Protein AF-A0A1H9FDP8-F1 (afdb_monomer)

pLDDT: mean 85.79, std 14.35, range [41.84, 96.94]

Nearest PDB structures (foldseek):
  8btr-assembly1_Li  TM=6.951E-01  e=1.211E+00  Giardia lamblia ATCC 50803

Radius of gyration: 16.98 Å; Cα contacts (8 Å, |Δi|>4): 50; chains: 1; bounding box: 43×20×54 Å

Solvent-accessible surface area (backbone atoms only — not comparable to full-atom values): 5314 Å² total; per-residue (Å²): 132,86,76,54,64,77,55,52,52,72,75,52,67,86,51,52,73,68,52,50,54,49,51,50,53,53,50,54,50,51,47,52,59,30,48,70,54,43,68,40,89,79,59,77,55,72,58,63,79,40,87,75,30,43,57,59,49,42,55,52,52,51,49,40,51,53,52,46,54,50,50,51,51,53,49,45,40,52,64,70,68,52,52,73,78,82,70,90,134

Foldseek 3Di:
DDDALVVLCVVCVPPDLVVLVVVLVVLVVVLVVLCVQVVPPVNPDPQCVDPPRSVVVNVRSVSNNVVSVVSSVVVCCDCPVVNPPPPDD

Secondary structure (DSSP, 8-state):
-PPPHHHHHHHHTT--HHHHHHHHHHHHHHHHHHHHHHT-TT--SGGGGSSS-HHHHHHHHHHHHHHHHHHHHHHHIIIIISTT-----

Sequence (89 aa):
MMLGPVNYIDEIKDYSFEELIKEREELEGYLKELEEVAFDKDKKDPSWKICPQPDVQYQMNLEYLAELCRFIKEKYSKEFVWGEEDEEE

Structure (mmCIF, N/CA/C/O backbone):
data_AF-A0A1H9FDP8-F1
#
_entry.id   AF-A0A1H9FDP8-F1
#
loop_
_atom_site.group_PDB
_atom_site.id
_atom_site.type_symbol
_atom_site.label_atom_id
_atom_site.label_alt_id
_atom_site.label_comp_id
_atom_site.label_asym_id
_atom_site.label_entity_id
_atom_site.label_seq_id
_atom_site.pdbx_PDB_ins_code
_atom_site.Cartn_x
_atom_site.Cartn_y
_atom_site.Cartn_z
_atom_site.occupancy
_atom_site.B_iso_or_equiv
_atom_site.auth_seq_id
_atom_site.auth_comp_id
_atom_site.auth_asym_id
_atom_site.auth_atom_id
_atom_site.pdbx_PDB_model_num
ATOM 1 N N . MET A 1 1 ? 13.610 -8.723 2.061 1.00 41.84 1 MET A N 1
ATOM 2 C CA . MET A 1 1 ? 12.608 -9.782 1.830 1.00 41.84 1 MET A CA 1
ATOM 3 C C . MET A 1 1 ? 11.282 -9.048 1.822 1.00 41.84 1 MET A C 1
ATOM 5 O O . MET A 1 1 ? 10.975 -8.453 2.842 1.00 41.84 1 MET A O 1
ATOM 9 N N . MET A 1 2 ? 10.615 -8.927 0.670 1.00 54.09 2 MET A N 1
ATOM 10 C CA . MET A 1 2 ? 9.274 -8.328 0.648 1.00 54.09 2 MET A CA 1
ATOM 11 C C . MET A 1 2 ? 8.320 -9.291 1.357 1.00 54.09 2 MET A C 1
ATOM 13 O O . MET A 1 2 ? 8.414 -10.501 1.138 1.00 54.09 2 MET A O 1
ATOM 17 N N . LEU A 1 3 ? 7.492 -8.767 2.257 1.00 61.94 3 LEU A N 1
ATOM 18 C CA . LEU A 1 3 ? 6.496 -9.542 2.995 1.00 61.94 3 LEU A CA 1
ATOM 19 C C . LEU A 1 3 ? 5.398 -10.039 2.042 1.00 61.94 3 LEU A C 1
ATOM 21 O O . LEU A 1 3 ? 5.304 -9.592 0.906 1.00 61.94 3 LEU A O 1
ATOM 25 N N . GLY A 1 4 ? 4.598 -11.016 2.463 1.00 65.94 4 GLY A N 1
ATOM 26 C CA . GLY A 1 4 ? 3.342 -11.313 1.769 1.00 65.94 4 GLY A CA 1
ATOM 27 C C . GLY A 1 4 ? 2.248 -10.331 2.212 1.00 65.94 4 GLY A C 1
ATOM 28 O O . GLY A 1 4 ? 2.325 -9.843 3.339 1.00 65.94 4 GLY A O 1
ATOM 29 N N . PRO A 1 5 ? 1.200 -10.089 1.402 1.00 61.62 5 PRO A N 1
ATOM 30 C CA . PRO A 1 5 ? 0.116 -9.150 1.733 1.00 61.62 5 PRO A CA 1
ATOM 31 C C . PRO A 1 5 ? -0.613 -9.485 3.036 1.00 61.62 5 PRO A C 1
ATOM 33 O O . PRO A 1 5 ? -1.018 -8.591 3.767 1.00 61.62 5 PRO A O 1
ATOM 36 N N . VAL A 1 6 ? -0.699 -10.769 3.391 1.00 60.38 6 VAL A N 1
ATOM 37 C CA . VAL A 1 6 ? -1.279 -11.208 4.670 1.00 60.38 6 VAL A CA 1
ATOM 38 C C . VAL A 1 6 ? -0.406 -10.800 5.861 1.00 60.38 6 VAL A C 1
ATOM 40 O O . VAL A 1 6 ? -0.926 -10.414 6.901 1.00 60.38 6 VAL A O 1
ATOM 43 N N . ASN A 1 7 ? 0.918 -10.819 5.700 1.00 77.75 7 ASN A N 1
ATOM 44 C CA . ASN A 1 7 ? 1.838 -10.433 6.768 1.00 77.75 7 ASN A CA 1
ATOM 45 C C . ASN A 1 7 ? 1.924 -8.910 6.931 1.00 77.75 7 ASN A C 1
ATOM 47 O O . ASN A 1 7 ? 2.361 -8.449 7.976 1.00 77.75 7 ASN A O 1
ATOM 51 N N . TYR A 1 8 ? 1.527 -8.139 5.916 1.00 83.81 8 TYR A N 1
ATOM 52 C CA . TYR A 1 8 ? 1.579 -6.681 5.962 1.00 83.81 8 TYR A CA 1
ATOM 53 C C . TYR A 1 8 ? 0.649 -6.112 7.042 1.00 83.81 8 TYR A C 1
ATOM 55 O O . TYR A 1 8 ? 1.085 -5.314 7.866 1.00 83.81 8 TYR A O 1
ATOM 63 N N . ILE A 1 9 ? -0.601 -6.590 7.121 1.00 89.38 9 ILE A N 1
ATOM 64 C CA . ILE A 1 9 ? -1.542 -6.145 8.164 1.00 89.38 9 ILE A CA 1
ATOM 65 C C . ILE A 1 9 ? -1.067 -6.545 9.563 1.00 89.38 9 ILE A C 1
ATOM 67 O O . ILE A 1 9 ? -1.209 -5.765 10.502 1.00 89.38 9 ILE A O 1
ATOM 71 N N . ASP A 1 10 ? -0.460 -7.724 9.710 1.00 87.94 10 ASP A N 1
ATOM 72 C CA . ASP A 1 10 ? 0.065 -8.182 10.999 1.00 87.94 10 ASP A CA 1
ATOM 73 C C . ASP A 1 10 ? 1.151 -7.257 11.573 1.00 87.94 10 ASP A C 1
ATOM 75 O O . ASP A 1 10 ? 1.269 -7.162 12.798 1.00 87.94 10 ASP A O 1
ATOM 79 N N . GLU A 1 11 ? 1.916 -6.564 10.723 1.00 87.69 11 GLU A N 1
ATOM 80 C CA . GLU A 1 11 ? 2.942 -5.604 11.152 1.00 87.69 11 GLU A CA 1
ATOM 81 C C . GLU A 1 11 ? 2.363 -4.268 11.631 1.00 87.69 11 GLU A C 1
ATOM 83 O O . GLU A 1 11 ? 2.972 -3.605 12.471 1.00 87.69 11 GLU A O 1
ATOM 88 N N . ILE A 1 12 ? 1.181 -3.892 11.137 1.00 88.56 12 ILE A N 1
ATOM 89 C CA . ILE A 1 12 ? 0.564 -2.580 11.391 1.00 88.56 12 ILE A CA 1
ATOM 90 C C . ILE A 1 12 ? -0.725 -2.658 12.218 1.00 88.56 12 ILE A C 1
ATOM 92 O O . ILE A 1 12 ? -1.356 -1.641 12.491 1.00 88.56 12 ILE A O 1
ATOM 96 N N . LYS A 1 13 ? -1.147 -3.852 12.647 1.00 90.12 13 LYS A N 1
ATOM 97 C CA . LYS A 1 13 ? -2.408 -4.061 13.385 1.00 90.12 13 LYS A CA 1
ATOM 98 C C . LYS A 1 13 ? -2.532 -3.212 14.658 1.00 90.12 13 LYS A C 1
ATOM 100 O O . LYS A 1 13 ? -3.635 -2.801 15.023 1.00 90.12 13 LYS A O 1
ATOM 105 N N . ASP A 1 14 ? -1.399 -2.948 15.308 1.00 92.25 14 ASP A N 1
ATOM 106 C CA . ASP A 1 14 ? -1.313 -2.216 16.573 1.00 92.25 14 ASP A CA 1
ATOM 107 C C . ASP A 1 14 ? -1.187 -0.693 16.365 1.00 92.25 14 ASP A C 1
ATOM 109 O O . ASP A 1 14 ? -1.183 0.057 17.338 1.00 92.25 14 ASP A O 1
ATOM 113 N N . TYR A 1 15 ? -1.118 -0.218 15.113 1.00 93.69 15 TYR A N 1
ATOM 114 C CA . TYR A 1 15 ? -1.027 1.210 14.790 1.00 93.69 15 TYR A CA 1
ATOM 115 C C . TYR A 1 15 ? -2.302 1.933 15.209 1.00 93.69 15 TYR A C 1
ATOM 117 O O . TYR A 1 15 ? -3.408 1.434 15.002 1.00 93.69 15 TYR A O 1
ATOM 125 N N . SER A 1 16 ? -2.177 3.138 15.748 1.00 92.62 16 SER A N 1
ATOM 126 C CA . SER A 1 16 ? -3.305 4.049 15.944 1.00 92.62 16 SER A CA 1
ATOM 127 C C . SER A 1 16 ? -3.989 4.390 14.617 1.00 92.62 16 SER A C 1
ATOM 129 O O . SER A 1 16 ? -3.433 4.208 13.533 1.00 92.62 16 SER A O 1
ATOM 131 N N . PHE A 1 17 ? -5.216 4.912 14.681 1.00 91.50 17 PHE A N 1
ATOM 132 C CA . PHE A 1 17 ? -5.930 5.300 13.466 1.00 91.50 17 PHE A CA 1
ATOM 133 C C . PHE A 1 17 ? -5.160 6.355 12.650 1.00 91.50 17 PHE A C 1
ATOM 135 O O . PHE A 1 17 ? -5.084 6.241 11.431 1.00 91.50 17 PHE A O 1
ATOM 142 N N . GLU A 1 18 ? -4.531 7.338 13.307 1.00 93.56 18 GLU A N 1
ATOM 143 C CA . GLU A 1 18 ? -3.690 8.352 12.648 1.00 93.56 18 GLU A CA 1
ATOM 144 C C . GLU A 1 18 ? -2.476 7.731 11.942 1.00 93.56 18 GLU A C 1
ATOM 146 O O . GLU A 1 18 ? -2.175 8.090 10.803 1.00 93.56 18 GLU A O 1
ATOM 151 N N . GLU A 1 19 ? -1.815 6.761 12.578 1.00 95.62 19 GLU A N 1
ATOM 152 C CA . GLU A 1 19 ? -0.696 6.026 11.978 1.00 95.62 19 GLU A CA 1
ATOM 153 C C . GLU A 1 19 ? -1.138 5.212 10.758 1.00 95.62 19 GLU A C 1
ATOM 155 O O . GLU A 1 19 ? -0.429 5.198 9.758 1.00 95.62 19 GLU A O 1
ATOM 160 N N . LEU A 1 20 ? -2.331 4.609 10.778 1.00 95.38 20 LEU A N 1
ATOM 161 C CA . LEU A 1 20 ? -2.872 3.904 9.610 1.00 95.38 20 LEU A CA 1
ATOM 162 C C . LEU A 1 20 ? -3.192 4.847 8.442 1.00 95.38 20 LEU A C 1
ATOM 164 O O . LEU A 1 20 ? -2.997 4.483 7.283 1.00 95.38 20 LEU A O 1
ATOM 168 N N . ILE A 1 21 ? -3.687 6.058 8.721 1.00 95.31 21 ILE A N 1
ATOM 169 C CA . ILE A 1 21 ? -3.897 7.069 7.674 1.00 95.31 21 ILE A CA 1
ATOM 170 C C . ILE A 1 21 ? -2.562 7.487 7.064 1.00 95.31 21 ILE A C 1
ATOM 172 O O . ILE A 1 21 ? -2.461 7.581 5.842 1.00 95.31 21 ILE A O 1
ATOM 176 N N . LYS A 1 22 ? -1.542 7.691 7.899 1.00 96.25 22 LYS A N 1
ATOM 177 C CA . LYS A 1 22 ? -0.201 8.038 7.435 1.00 96.25 22 LYS A CA 1
ATOM 178 C C . LYS A 1 22 ? 0.417 6.918 6.594 1.00 96.25 22 LYS A C 1
ATOM 180 O O . LYS A 1 22 ? 0.914 7.194 5.509 1.00 96.25 22 LYS A O 1
ATOM 185 N N . GLU A 1 23 ? 0.318 5.671 7.046 1.00 95.12 23 GLU A N 1
ATOM 186 C CA . GLU A 1 23 ? 0.764 4.489 6.298 1.00 95.12 23 GLU A CA 1
ATOM 187 C C . GLU A 1 23 ? 0.100 4.429 4.911 1.00 95.12 23 GLU A C 1
ATOM 189 O O . GLU A 1 23 ? 0.762 4.200 3.901 1.00 95.12 23 GLU A O 1
ATOM 194 N N . ARG A 1 24 ? -1.206 4.727 4.832 1.00 96.12 24 ARG A N 1
ATOM 195 C CA . ARG A 1 24 ? -1.930 4.792 3.554 1.00 96.12 24 ARG A CA 1
ATOM 196 C C . ARG A 1 24 ? -1.359 5.866 2.633 1.00 96.12 24 ARG A C 1
ATOM 198 O O . ARG A 1 24 ? -1.181 5.607 1.447 1.00 96.12 24 ARG A O 1
ATOM 205 N N . GLU A 1 25 ? -1.095 7.060 3.154 1.00 96.94 25 GLU A N 1
ATOM 206 C CA . GLU A 1 25 ? -0.524 8.163 2.371 1.00 96.94 25 GLU A CA 1
ATOM 207 C C . GLU A 1 25 ? 0.894 7.848 1.876 1.00 96.94 25 GLU A C 1
ATOM 209 O O . GLU A 1 25 ? 1.221 8.146 0.724 1.00 96.94 25 GLU A O 1
ATOM 214 N N . GLU A 1 26 ? 1.723 7.214 2.709 1.00 94.94 26 GLU A N 1
ATOM 215 C CA . GLU A 1 26 ? 3.068 6.767 2.328 1.00 94.94 26 GLU A CA 1
ATOM 216 C C . GLU A 1 26 ? 3.005 5.709 1.219 1.00 94.94 26 GLU A C 1
ATOM 218 O O . GLU A 1 26 ? 3.705 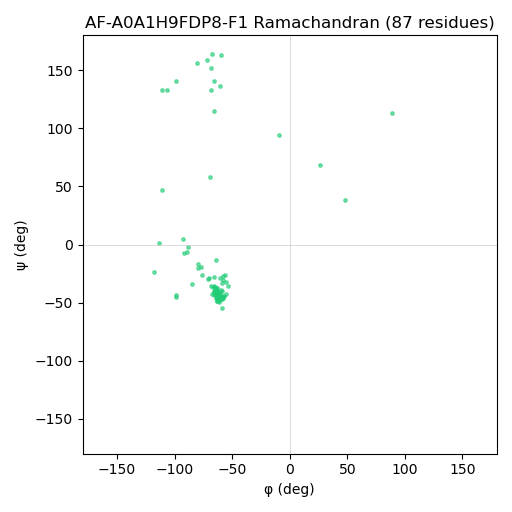5.825 0.209 1.00 94.94 26 GLU A O 1
ATOM 223 N N . LEU A 1 27 ? 2.104 4.734 1.348 1.00 94.88 27 LEU A N 1
ATOM 224 C CA . LEU A 1 27 ? 1.912 3.680 0.356 1.00 94.88 27 LEU A CA 1
ATOM 225 C C . LEU A 1 27 ? 1.380 4.223 -0.981 1.00 94.88 27 LEU A C 1
ATOM 227 O O . L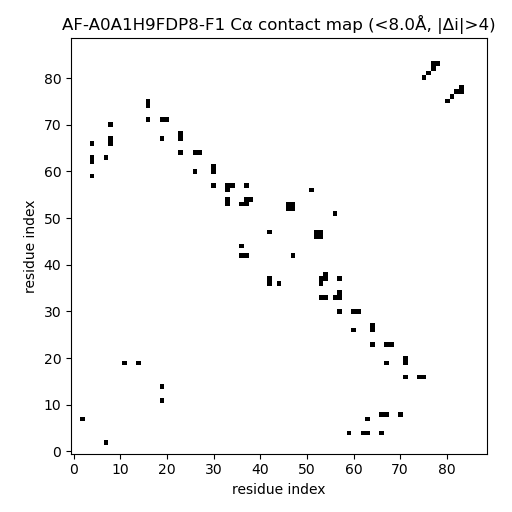EU A 1 27 ? 1.857 3.831 -2.046 1.00 94.88 27 LEU A O 1
ATOM 231 N N . GLU A 1 28 ? 0.435 5.166 -0.951 1.00 96.25 28 GLU A N 1
ATOM 232 C CA . GLU A 1 28 ? -0.033 5.880 -2.147 1.00 96.25 28 GLU A CA 1
ATOM 233 C C . GLU A 1 28 ? 1.081 6.707 -2.804 1.00 96.25 28 GLU A C 1
ATOM 235 O O . GLU A 1 28 ? 1.146 6.797 -4.033 1.00 96.25 28 GLU A O 1
ATOM 240 N N . GLY A 1 29 ? 1.960 7.318 -2.006 1.00 96.62 29 GLY A N 1
ATOM 241 C CA . GLY A 1 29 ? 3.147 8.018 -2.496 1.00 96.62 29 GLY A CA 1
ATOM 242 C C . GLY A 1 29 ? 4.089 7.073 -3.236 1.00 96.62 29 GLY A C 1
ATOM 243 O O . GLY A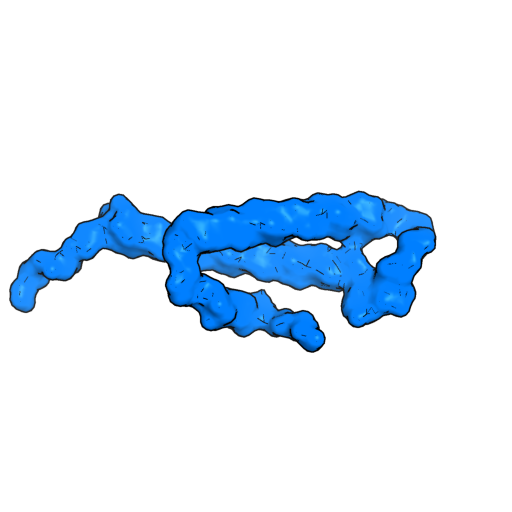 1 29 ? 4.460 7.338 -4.378 1.00 96.62 29 GLY A O 1
ATOM 244 N N . TYR A 1 30 ? 4.394 5.930 -2.626 1.00 93.38 30 TYR A N 1
ATOM 245 C CA . TYR A 1 30 ? 5.259 4.920 -3.224 1.00 93.38 30 TYR A CA 1
ATOM 246 C C . TYR A 1 30 ? 4.674 4.322 -4.510 1.00 93.38 30 TYR A C 1
ATOM 248 O O . TYR A 1 30 ? 5.387 4.121 -5.493 1.00 93.38 30 TYR A O 1
ATOM 256 N N . LEU A 1 31 ? 3.358 4.098 -4.549 1.00 96.06 31 LEU A N 1
ATOM 257 C CA . LEU A 1 31 ? 2.671 3.668 -5.766 1.00 96.06 31 LEU A CA 1
ATOM 258 C C . LEU A 1 31 ? 2.839 4.680 -6.901 1.00 96.06 31 LEU A C 1
ATOM 260 O O . LEU A 1 31 ? 3.147 4.263 -8.011 1.00 96.06 31 LEU A O 1
ATOM 264 N N . LYS A 1 32 ? 2.720 5.987 -6.639 1.00 96.19 32 LYS A N 1
ATOM 265 C CA . LYS A 1 32 ? 2.937 7.022 -7.668 1.00 96.19 32 LYS A CA 1
ATOM 266 C C . LYS A 1 32 ? 4.361 7.005 -8.216 1.00 96.19 32 LYS A C 1
ATOM 268 O O . LYS A 1 32 ? 4.543 7.093 -9.425 1.00 96.19 32 LYS A O 1
ATOM 273 N N . GLU A 1 33 ? 5.363 6.851 -7.353 1.00 93.38 33 GLU A N 1
ATOM 274 C CA . GLU A 1 33 ? 6.761 6.714 -7.790 1.00 93.38 33 GLU A CA 1
ATOM 275 C C . GLU A 1 33 ? 6.948 5.474 -8.673 1.00 93.38 33 GLU A C 1
ATOM 277 O O . GLU A 1 33 ? 7.606 5.522 -9.715 1.00 93.38 33 GLU A O 1
ATOM 282 N N . LEU A 1 34 ? 6.321 4.360 -8.290 1.00 93.69 34 LEU A N 1
ATOM 283 C CA . LEU A 1 34 ? 6.329 3.148 -9.095 1.00 93.69 34 LEU A CA 1
ATOM 284 C C . LEU A 1 34 ? 5.586 3.330 -10.418 1.00 93.69 34 LEU A C 1
ATOM 286 O O . LEU A 1 34 ? 6.045 2.782 -11.409 1.00 93.69 34 LEU A O 1
ATOM 290 N N . GLU A 1 35 ? 4.495 4.091 -10.490 1.00 94.31 35 GLU A N 1
ATOM 291 C CA . GLU A 1 35 ? 3.758 4.347 -11.739 1.00 94.31 35 GLU A CA 1
ATOM 292 C C . GLU A 1 35 ? 4.622 5.067 -12.775 1.00 94.31 35 GLU A C 1
ATOM 294 O O . GLU A 1 35 ? 4.607 4.687 -13.949 1.00 94.31 35 GLU A O 1
ATOM 299 N N . GLU A 1 36 ? 5.427 6.047 -12.353 1.00 92.88 36 GLU A N 1
ATOM 300 C CA . GLU A 1 36 ? 6.346 6.769 -13.245 1.00 92.88 36 GLU A CA 1
ATOM 301 C C . GLU A 1 36 ? 7.344 5.829 -13.936 1.00 92.88 36 GLU A C 1
ATOM 303 O O . GLU A 1 36 ? 7.715 6.044 -15.092 1.00 92.88 36 GLU A O 1
ATOM 308 N N . VAL A 1 37 ? 7.745 4.756 -13.250 1.00 92.94 37 VAL A N 1
ATOM 309 C CA . VAL A 1 37 ? 8.778 3.822 -13.713 1.00 92.94 37 VAL A CA 1
ATOM 310 C C . VAL A 1 37 ? 8.195 2.554 -14.342 1.00 92.94 37 VAL A C 1
ATOM 312 O O . VAL A 1 37 ? 8.675 2.080 -15.374 1.00 92.94 37 VAL A O 1
ATOM 315 N N . ALA A 1 38 ? 7.166 1.979 -13.725 1.00 91.31 38 ALA A N 1
ATOM 316 C CA . ALA A 1 38 ? 6.526 0.733 -14.127 1.00 91.31 38 ALA A CA 1
ATOM 317 C C . ALA A 1 38 ? 5.722 0.903 -15.421 1.00 91.31 38 ALA A C 1
ATOM 319 O O . ALA A 1 38 ? 5.594 -0.052 -16.193 1.00 91.31 38 ALA A O 1
ATOM 320 N N . PHE A 1 39 ? 5.187 2.103 -15.672 1.00 92.44 39 PHE A N 1
ATOM 321 C CA . PHE A 1 39 ? 4.393 2.384 -16.871 1.00 92.44 39 PHE A CA 1
ATOM 322 C C . PHE A 1 39 ? 5.247 2.866 -18.050 1.00 92.44 39 PHE A C 1
ATOM 324 O O . PHE A 1 3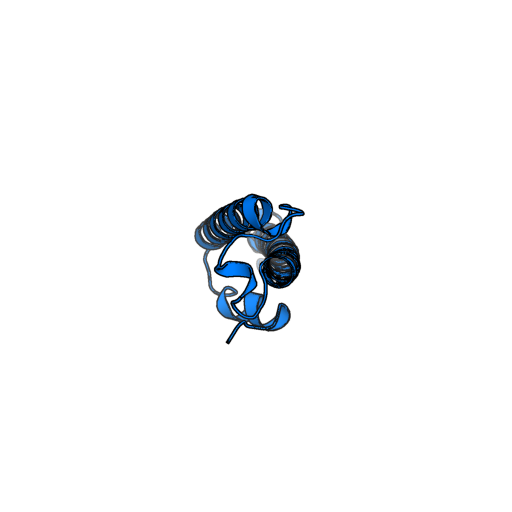9 ? 4.739 2.969 -19.173 1.00 92.44 39 PHE A O 1
ATOM 331 N N . ASP A 1 40 ? 6.548 3.098 -17.838 1.00 91.69 40 ASP A N 1
ATOM 332 C CA . ASP A 1 40 ? 7.488 3.331 -18.928 1.00 91.69 40 ASP A CA 1
ATOM 333 C C .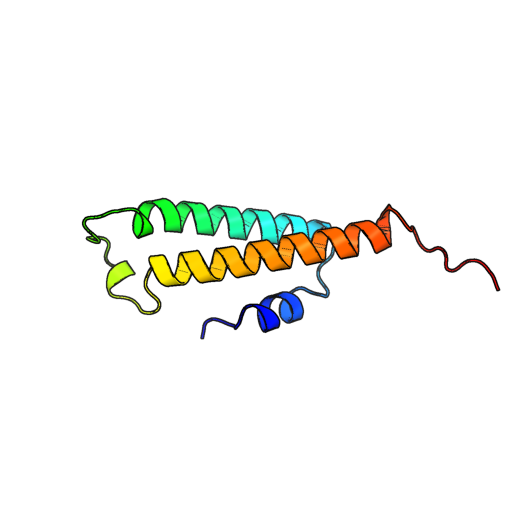 ASP A 1 40 ? 7.639 2.056 -19.778 1.00 91.69 40 ASP A C 1
ATOM 335 O O . ASP A 1 40 ? 8.163 1.023 -19.349 1.00 91.69 40 ASP A O 1
ATOM 339 N N . LYS A 1 41 ? 7.195 2.145 -21.035 1.00 84.25 41 LYS A N 1
ATOM 340 C CA . LYS A 1 41 ? 7.261 1.048 -22.011 1.00 84.25 41 LYS A CA 1
ATOM 341 C C . LYS A 1 41 ? 8.690 0.669 -22.381 1.00 84.25 41 LYS A C 1
ATOM 343 O O . LYS A 1 41 ? 8.927 -0.481 -22.750 1.00 84.25 41 LYS A O 1
ATOM 348 N N . ASP A 1 42 ? 9.618 1.617 -22.306 1.00 88.31 42 ASP A N 1
ATOM 349 C CA . ASP A 1 42 ? 11.010 1.400 -22.683 1.00 88.31 42 ASP A CA 1
ATOM 350 C C . ASP A 1 42 ? 11.804 0.690 -21.579 1.00 88.31 42 ASP A C 1
ATOM 352 O O . ASP A 1 42 ? 12.882 0.162 -21.862 1.00 88.31 42 ASP A O 1
ATOM 356 N N . LYS A 1 43 ? 11.288 0.665 -20.338 1.00 89.56 43 LYS A N 1
ATOM 357 C CA . LYS A 1 43 ? 11.885 -0.014 -19.171 1.00 89.56 43 LYS A CA 1
ATOM 358 C C . LYS A 1 43 ? 13.381 0.285 -18.98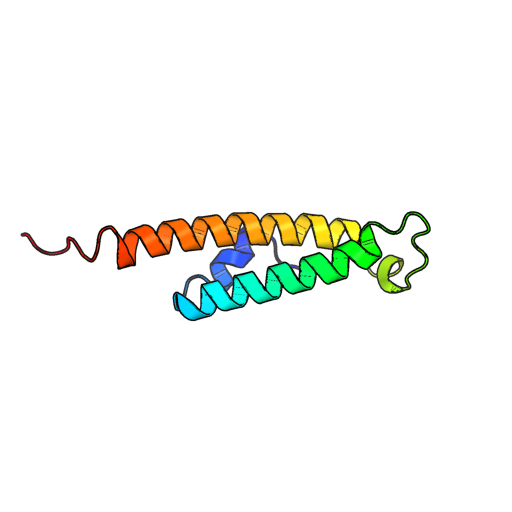8 1.00 89.56 43 LYS A C 1
ATOM 360 O O . LYS A 1 43 ? 14.179 -0.597 -18.663 1.00 89.56 43 LYS A O 1
ATOM 365 N N . LYS A 1 44 ? 13.784 1.532 -19.256 1.00 89.81 44 LYS A N 1
ATOM 366 C CA . LYS A 1 44 ? 15.195 1.964 -19.238 1.00 89.81 44 LYS A CA 1
ATOM 367 C C . LYS A 1 44 ? 15.721 2.241 -17.834 1.00 89.81 44 LYS A C 1
ATOM 369 O O . LYS A 1 44 ? 16.939 2.250 -17.647 1.00 89.81 44 LYS A O 1
ATOM 374 N N . ASP A 1 45 ? 14.826 2.472 -16.877 1.00 92.12 45 ASP A N 1
ATOM 375 C CA . ASP A 1 45 ? 15.207 2.780 -15.506 1.00 92.12 45 ASP A CA 1
ATOM 376 C C . ASP A 1 45 ? 16.028 1.630 -14.874 1.00 92.12 45 ASP A C 1
ATOM 378 O O . ASP A 1 45 ? 15.680 0.455 -15.042 1.00 92.12 45 ASP A O 1
ATOM 382 N N . PRO A 1 46 ? 17.130 1.920 -14.153 1.00 91.94 46 PRO A N 1
ATOM 383 C CA . PRO A 1 46 ? 17.957 0.897 -13.514 1.00 91.94 46 PRO A CA 1
ATOM 384 C C . PRO A 1 46 ? 17.205 -0.034 -12.556 1.00 91.94 46 PRO A C 1
ATOM 386 O O . PRO A 1 46 ? 17.636 -1.177 -12.379 1.00 91.94 46 PRO A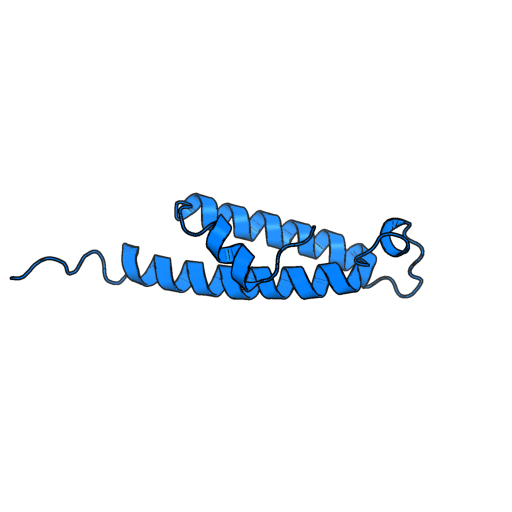 O 1
ATOM 389 N N . SER A 1 47 ? 16.095 0.414 -11.964 1.00 89.12 47 SER A N 1
ATOM 390 C CA . SER A 1 47 ? 15.245 -0.391 -11.076 1.00 89.12 47 SER A CA 1
ATOM 391 C C . SER A 1 47 ? 14.703 -1.657 -11.745 1.00 89.12 47 SER A C 1
ATOM 393 O O . SER A 1 47 ? 14.547 -2.673 -11.074 1.00 89.12 47 SER A O 1
ATOM 395 N N . TRP A 1 48 ? 14.540 -1.675 -13.074 1.00 90.69 48 TRP A N 1
ATOM 396 C CA . TRP A 1 48 ? 14.140 -2.868 -13.837 1.00 90.69 48 TRP A CA 1
ATOM 397 C C . TRP A 1 48 ? 15.162 -4.013 -13.793 1.00 90.69 48 TRP A C 1
ATOM 399 O O . TRP A 1 48 ? 14.842 -5.144 -14.174 1.00 90.69 48 TRP A O 1
ATOM 409 N N . LYS A 1 49 ? 16.389 -3.742 -13.330 1.00 91.50 49 LYS A N 1
ATOM 410 C CA . LYS A 1 49 ? 17.445 -4.745 -13.108 1.00 91.50 49 LYS A CA 1
ATOM 411 C C . LYS A 1 49 ? 17.450 -5.301 -11.684 1.00 91.50 49 LYS A C 1
ATOM 413 O O . LYS A 1 49 ? 18.211 -6.226 -11.404 1.00 91.50 49 LYS A O 1
ATOM 418 N N . ILE A 1 50 ? 16.646 -4.732 -10.791 1.00 86.44 50 ILE A N 1
ATOM 419 C CA . ILE A 1 50 ? 16.517 -5.144 -9.395 1.00 86.44 50 ILE A CA 1
ATOM 420 C C . ILE A 1 50 ? 15.269 -6.023 -9.278 1.00 86.44 50 ILE A C 1
ATOM 422 O O . ILE A 1 50 ? 14.267 -5.790 -9.946 1.00 86.44 50 ILE A O 1
ATOM 426 N N . CYS A 1 51 ? 15.356 -7.076 -8.465 1.00 84.81 51 CYS A N 1
ATOM 427 C CA . CYS A 1 51 ? 14.242 -7.982 -8.201 1.00 84.81 51 CYS A CA 1
ATOM 428 C C . CYS A 1 51 ? 13.699 -7.742 -6.777 1.00 84.81 51 CYS A C 1
ATOM 430 O O . CYS A 1 51 ? 14.511 -7.712 -5.846 1.00 84.81 51 CYS A O 1
ATOM 432 N N . PRO A 1 52 ? 12.371 -7.628 -6.579 1.00 87.94 52 PRO A N 1
ATOM 433 C CA . PRO A 1 52 ? 11.329 -7.653 -7.614 1.00 87.94 52 PRO A CA 1
ATOM 434 C C . PRO A 1 52 ? 11.367 -6.417 -8.524 1.00 87.94 52 PRO A C 1
ATOM 436 O O . PRO A 1 52 ? 11.832 -5.357 -8.120 1.00 87.94 52 PRO A O 1
ATOM 439 N N . GLN A 1 53 ? 10.910 -6.573 -9.767 1.00 92.81 53 GLN A N 1
ATOM 440 C CA . GLN A 1 53 ? 10.872 -5.488 -10.754 1.00 92.81 53 GLN A CA 1
ATOM 441 C C . GLN A 1 53 ? 9.773 -4.465 -10.416 1.00 92.81 53 GLN A C 1
ATOM 443 O O . GLN A 1 53 ? 8.837 -4.821 -9.699 1.00 92.81 53 GLN A O 1
ATOM 448 N N . PRO A 1 54 ? 9.853 -3.218 -10.918 1.00 92.75 54 PRO A N 1
ATOM 449 C CA . PRO A 1 54 ? 8.889 -2.161 -10.596 1.00 92.75 54 PRO A CA 1
ATOM 450 C C . PRO A 1 54 ? 7.419 -2.529 -10.837 1.00 92.75 54 PRO A C 1
ATOM 452 O O . PRO A 1 54 ? 6.564 -2.157 -10.044 1.00 92.75 54 PRO A O 1
ATOM 455 N N . ASP A 1 55 ? 7.112 -3.302 -11.880 1.00 92.50 55 ASP A N 1
ATOM 456 C CA . ASP A 1 55 ? 5.752 -3.788 -12.154 1.00 92.50 55 ASP A CA 1
ATOM 457 C C . ASP A 1 55 ? 5.248 -4.786 -11.106 1.00 92.50 55 ASP A C 1
ATOM 459 O O . ASP A 1 55 ? 4.104 -4.694 -10.661 1.00 92.50 55 ASP A O 1
ATOM 463 N N . VAL A 1 56 ? 6.101 -5.716 -10.680 1.00 91.81 56 VAL A N 1
ATOM 464 C CA . VAL A 1 56 ? 5.792 -6.655 -9.594 1.00 91.81 56 VAL A CA 1
ATOM 465 C C . VAL A 1 56 ? 5.643 -5.908 -8.271 1.00 91.81 56 VAL A C 1
ATOM 467 O O . VAL A 1 56 ? 4.695 -6.158 -7.531 1.00 91.81 56 VAL A O 1
ATOM 470 N N . GLN A 1 57 ? 6.538 -4.956 -7.990 1.00 92.31 57 GLN A N 1
ATOM 471 C CA . GLN A 1 57 ? 6.444 -4.095 -6.810 1.00 92.31 57 GLN A CA 1
ATOM 472 C C . GLN A 1 57 ? 5.119 -3.331 -6.805 1.00 92.31 57 GLN A C 1
ATOM 474 O O . GLN A 1 57 ? 4.427 -3.325 -5.793 1.00 92.31 57 GLN A O 1
ATOM 479 N N . TYR A 1 58 ? 4.721 -2.759 -7.939 1.00 93.88 58 TYR A N 1
ATOM 480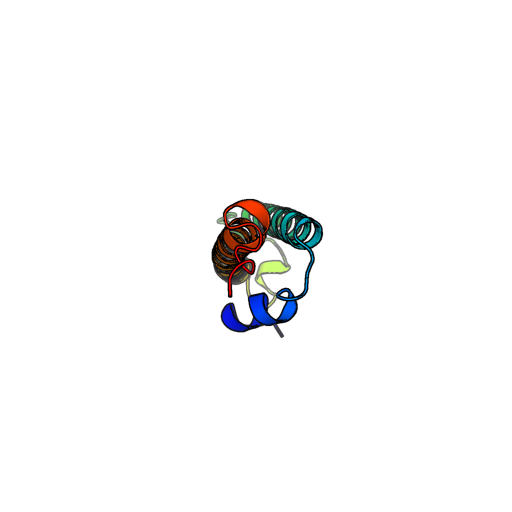 C CA . TYR A 1 58 ? 3.465 -2.027 -8.060 1.00 93.88 58 TYR A CA 1
ATOM 481 C C . TYR A 1 58 ? 2.249 -2.913 -7.771 1.00 93.88 58 TYR A C 1
ATOM 483 O O . TYR A 1 58 ? 1.401 -2.546 -6.962 1.00 93.88 58 TYR A O 1
ATOM 491 N N . GLN A 1 59 ? 2.194 -4.115 -8.356 1.00 93.38 59 GLN A N 1
ATOM 492 C CA . GLN A 1 59 ? 1.111 -5.074 -8.096 1.00 93.38 59 GLN A CA 1
ATOM 493 C C . GLN A 1 59 ? 1.010 -5.437 -6.610 1.00 93.38 59 GLN A C 1
ATOM 495 O O . GLN A 1 59 ? -0.078 -5.392 -6.044 1.00 93.38 59 GLN A O 1
ATOM 500 N N . MET A 1 60 ? 2.139 -5.731 -5.962 1.00 91.06 60 MET A N 1
ATOM 501 C CA . MET A 1 60 ? 2.155 -6.079 -4.538 1.00 91.06 60 MET A CA 1
ATOM 502 C C . MET A 1 60 ? 1.714 -4.911 -3.647 1.00 91.06 60 MET A C 1
ATOM 504 O O . MET A 1 60 ? 0.932 -5.106 -2.722 1.00 91.06 60 MET A O 1
ATOM 508 N N . ASN A 1 61 ? 2.166 -3.687 -3.933 1.00 92.38 61 ASN A N 1
ATOM 509 C CA . ASN A 1 61 ? 1.781 -2.517 -3.137 1.00 92.38 61 ASN A CA 1
ATOM 510 C C . ASN A 1 61 ? 0.307 -2.136 -3.335 1.00 92.38 61 ASN A C 1
ATOM 512 O O . ASN A 1 61 ? -0.323 -1.647 -2.401 1.00 92.38 61 ASN A O 1
ATOM 516 N N . LEU A 1 62 ? -0.281 -2.417 -4.504 1.00 94.88 62 LEU A N 1
ATOM 517 C CA . LEU A 1 62 ? -1.730 -2.304 -4.688 1.00 94.88 62 LEU A CA 1
ATOM 518 C C . LEU A 1 62 ? -2.498 -3.299 -3.810 1.00 94.88 62 LEU A C 1
ATOM 520 O O . LEU A 1 62 ? -3.524 -2.934 -3.238 1.00 94.88 62 LEU A O 1
ATOM 524 N N . GLU A 1 63 ? -2.010 -4.536 -3.677 1.00 94.19 63 GLU A N 1
ATOM 525 C CA . GLU A 1 63 ? -2.604 -5.522 -2.765 1.00 94.19 63 GLU A CA 1
ATOM 526 C C . GLU A 1 63 ? -2.505 -5.059 -1.305 1.00 94.19 63 GLU A C 1
ATOM 528 O O . GLU A 1 63 ? -3.492 -5.131 -0.573 1.00 94.19 63 GLU A O 1
ATOM 533 N N . TYR A 1 64 ? -1.362 -4.500 -0.896 1.00 93.19 64 TYR A N 1
ATOM 534 C CA . TYR A 1 64 ? -1.197 -3.916 0.441 1.00 93.19 64 TYR A CA 1
ATOM 535 C C . TYR A 1 64 ? -2.167 -2.763 0.685 1.00 93.19 64 TYR A C 1
ATOM 537 O O . TYR A 1 64 ? -2.805 -2.714 1.734 1.00 93.19 64 TYR A O 1
ATOM 545 N N . LEU A 1 65 ? -2.337 -1.867 -0.293 1.00 94.88 65 LEU A N 1
ATOM 546 C CA . LEU A 1 65 ? -3.239 -0.724 -0.167 1.00 94.88 65 LEU A CA 1
ATOM 547 C C . LEU A 1 65 ? -4.694 -1.181 -0.049 1.00 94.88 65 LEU A C 1
ATOM 549 O O . LEU A 1 65 ? -5.459 -0.611 0.733 1.00 94.88 65 LEU A O 1
ATOM 553 N N . ALA A 1 66 ? -5.077 -2.218 -0.795 1.00 94.50 66 ALA A N 1
ATOM 554 C CA . ALA A 1 66 ? -6.410 -2.800 -0.718 1.00 94.50 66 ALA A CA 1
ATOM 555 C C . ALA A 1 66 ? -6.690 -3.388 0.675 1.00 94.50 66 ALA A C 1
ATOM 557 O O . ALA A 1 66 ? -7.726 -3.075 1.272 1.00 94.50 66 ALA A O 1
ATOM 558 N N . GLU A 1 67 ? -5.763 -4.184 1.213 1.00 93.38 67 GLU A N 1
ATOM 559 C CA . GLU A 1 67 ? -5.886 -4.754 2.560 1.00 93.38 67 GLU A CA 1
ATOM 560 C C . GLU A 1 67 ? -5.852 -3.666 3.646 1.00 93.38 67 GLU A C 1
ATOM 562 O O . GLU A 1 67 ? -6.668 -3.692 4.567 1.00 93.38 67 GLU A O 1
ATOM 567 N N . LEU A 1 68 ? -5.000 -2.645 3.510 1.00 94.06 68 LEU A N 1
ATOM 568 C CA . LEU A 1 68 ? -4.950 -1.507 4.433 1.00 94.06 68 LEU A CA 1
ATOM 569 C C . LEU A 1 68 ? -6.272 -0.745 4.460 1.00 94.06 68 LEU A C 1
ATOM 571 O O . LEU A 1 68 ? -6.812 -0.467 5.528 1.00 94.06 68 LEU A O 1
ATOM 575 N N . CYS A 1 69 ? -6.836 -0.433 3.291 1.00 95.31 69 CYS A N 1
ATOM 576 C CA . CYS A 1 69 ? -8.132 0.235 3.200 1.00 95.31 69 CYS A CA 1
ATOM 577 C C . CYS A 1 69 ? -9.239 -0.592 3.860 1.00 95.31 69 CYS A C 1
ATOM 579 O O . CYS A 1 69 ? -10.116 -0.039 4.532 1.00 95.31 69 CYS A O 1
ATOM 581 N N . ARG A 1 70 ? -9.199 -1.918 3.691 1.00 94.12 70 ARG A N 1
ATOM 582 C CA . ARG A 1 70 ? -10.128 -2.832 4.356 1.00 94.12 70 ARG A CA 1
ATOM 583 C C . ARG A 1 70 ? -9.961 -2.786 5.875 1.00 94.12 70 ARG A C 1
ATOM 585 O O . ARG A 1 70 ? -10.959 -2.612 6.572 1.00 94.12 70 ARG A O 1
ATOM 592 N N . PHE A 1 71 ? -8.731 -2.872 6.372 1.00 93.50 71 PHE A N 1
ATOM 593 C CA . PHE A 1 71 ? -8.434 -2.825 7.802 1.00 93.50 71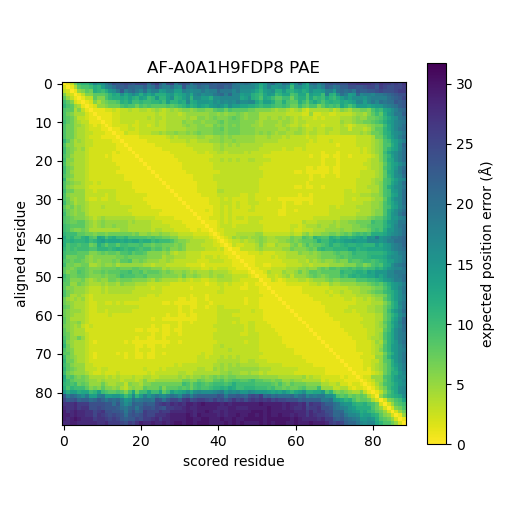 PHE A CA 1
ATOM 594 C C . PHE A 1 71 ? -8.829 -1.483 8.433 1.00 93.50 71 PHE A C 1
ATOM 596 O O . PHE A 1 71 ? -9.511 -1.459 9.455 1.00 93.50 71 PHE A O 1
ATOM 603 N N . ILE A 1 72 ? -8.506 -0.358 7.783 1.00 94.44 72 ILE A N 1
ATOM 604 C CA . ILE A 1 72 ? -8.924 0.986 8.213 1.00 94.44 72 ILE A CA 1
ATOM 605 C C . ILE A 1 72 ? -10.446 1.073 8.305 1.00 94.44 72 ILE A C 1
ATOM 607 O O . ILE A 1 72 ? -10.967 1.597 9.286 1.00 94.44 72 ILE A O 1
ATOM 611 N N . LYS A 1 73 ? -11.182 0.550 7.317 1.00 94.31 73 LYS A N 1
ATOM 612 C CA . LYS A 1 73 ? -12.652 0.530 7.351 1.00 94.31 73 LYS A CA 1
ATOM 613 C C . LYS A 1 73 ? -13.177 -0.272 8.547 1.00 94.31 73 LYS A C 1
ATOM 615 O O . LYS A 1 73 ? -14.118 0.172 9.208 1.00 94.31 73 LYS A O 1
ATOM 620 N N . GLU A 1 74 ? -12.612 -1.450 8.802 1.00 91.81 74 GLU A N 1
ATOM 621 C CA . GLU A 1 74 ? -13.003 -2.311 9.925 1.00 91.81 74 GLU A CA 1
ATOM 622 C C . GLU A 1 74 ? -12.720 -1.624 11.269 1.00 91.81 74 GLU A C 1
ATOM 624 O O . GLU A 1 74 ? -13.620 -1.526 12.106 1.00 91.81 74 GLU A O 1
ATOM 629 N N . LYS A 1 75 ? -11.523 -1.047 11.434 1.00 90.75 75 LYS A N 1
ATOM 630 C CA . LYS A 1 75 ? -11.129 -0.296 12.632 1.00 90.75 75 LYS A CA 1
ATOM 631 C C . LYS A 1 75 ? -11.980 0.953 12.842 1.00 90.75 75 LYS A C 1
ATOM 633 O O . LYS A 1 75 ? -12.491 1.159 13.935 1.00 90.75 75 LYS A O 1
ATOM 638 N N . TYR A 1 76 ? -12.220 1.726 11.781 1.00 90.81 76 TYR A N 1
ATOM 639 C CA . TYR A 1 76 ? -13.094 2.899 11.821 1.00 90.81 76 TYR A CA 1
ATOM 640 C C . TYR A 1 76 ? -14.502 2.530 12.284 1.00 90.81 76 TYR A C 1
ATOM 642 O O . TYR A 1 76 ? -15.086 3.205 13.127 1.00 90.81 76 TYR A O 1
ATOM 650 N N . SER A 1 77 ? -15.039 1.434 11.738 1.00 89.12 77 SER A N 1
ATOM 651 C CA . SER A 1 77 ? -16.350 0.938 12.140 1.00 89.12 77 SER A CA 1
ATOM 652 C C . SER A 1 77 ? -16.337 0.630 13.638 1.00 89.12 77 SER A C 1
ATOM 654 O O . SER A 1 77 ? -17.127 1.203 14.381 1.00 89.12 77 SER A O 1
ATOM 656 N N . LYS A 1 78 ? -15.392 -0.191 14.100 1.00 86.06 78 LYS A N 1
ATOM 657 C CA . LYS A 1 78 ? -15.304 -0.597 15.506 1.00 86.06 78 LYS A CA 1
ATOM 658 C C . LYS A 1 78 ? -15.143 0.583 16.475 1.00 86.06 78 LYS A C 1
ATOM 660 O O . LYS A 1 78 ? -15.833 0.626 17.483 1.00 86.06 78 LYS A O 1
ATOM 665 N N . GLU A 1 79 ? -14.246 1.518 16.178 1.00 84.31 79 GLU A N 1
ATOM 666 C CA . GLU A 1 79 ? -13.866 2.589 17.110 1.00 84.31 79 GLU A CA 1
ATOM 667 C C . GLU A 1 79 ? -14.802 3.802 17.062 1.00 84.31 79 GLU A C 1
ATOM 669 O O . GLU A 1 79 ? -15.036 4.434 18.087 1.00 84.31 79 GLU A O 1
ATOM 674 N N . PHE A 1 80 ? -15.347 4.140 15.889 1.00 80.44 80 PHE A N 1
ATOM 675 C CA . PHE A 1 80 ? -16.066 5.405 15.688 1.00 80.44 80 PHE A CA 1
ATOM 676 C C . PHE A 1 80 ? -17.541 5.237 15.314 1.00 80.44 80 PHE A C 1
ATOM 678 O O . PHE A 1 80 ? -18.315 6.170 15.514 1.00 80.44 80 PHE A O 1
ATOM 685 N N . VAL A 1 81 ? -17.946 4.092 14.749 1.00 76.44 81 VAL A N 1
ATOM 686 C CA . VAL A 1 81 ? -19.344 3.853 14.328 1.00 76.44 81 VAL A CA 1
ATOM 687 C C . VAL A 1 81 ? -20.110 3.046 15.368 1.00 76.44 81 VAL A C 1
ATOM 689 O O . VAL A 1 81 ? -21.235 3.399 15.697 1.00 76.44 81 VAL A O 1
ATOM 692 N N . TRP A 1 82 ? -19.497 1.981 15.877 1.00 67.62 82 TRP A N 1
ATOM 693 C CA . TRP A 1 82 ? -20.071 1.103 16.900 1.00 67.62 82 TRP A CA 1
ATOM 694 C C . TRP A 1 82 ? -19.671 1.526 18.319 1.00 67.62 82 TRP A C 1
ATOM 696 O O . TRP A 1 82 ? -19.979 0.790 19.246 1.00 67.62 82 TRP A O 1
ATOM 706 N N . GLY A 1 83 ? -18.955 2.662 18.432 1.00 56.22 83 GLY A N 1
ATOM 707 C CA . GLY A 1 83 ? -18.268 3.197 19.612 1.00 56.22 83 GLY A CA 1
ATOM 708 C C . GLY A 1 83 ? -18.579 2.450 20.897 1.00 56.22 83 GLY A C 1
ATOM 709 O O . GLY A 1 83 ? -19.594 2.758 21.499 1.00 56.22 83 GLY A O 1
ATOM 710 N N . GLU A 1 84 ? -17.731 1.472 21.241 1.00 55.62 84 GLU A N 1
ATOM 711 C CA . GLU A 1 84 ? -17.849 0.617 22.433 1.00 55.62 84 GLU A CA 1
ATOM 712 C C . GLU A 1 84 ? -19.297 0.461 22.945 1.00 55.62 84 GLU A C 1
ATOM 714 O O . GLU A 1 84 ? -19.627 0.905 24.040 1.00 55.62 84 GLU A O 1
ATOM 719 N N . GLU A 1 85 ? -20.168 -0.222 22.193 1.00 51.69 85 GLU A N 1
ATOM 720 C CA . GLU A 1 85 ? -21.299 -0.949 22.799 1.00 51.69 85 GLU A CA 1
ATOM 721 C C . GLU A 1 85 ? -20.759 -2.161 23.596 1.00 51.69 85 GLU A C 1
ATOM 723 O O . GLU A 1 85 ? -21.085 -3.309 23.320 1.00 51.69 85 GLU A O 1
ATOM 728 N N . ASP A 1 86 ? -19.883 -1.890 24.566 1.00 51.09 86 ASP A N 1
ATOM 729 C CA . ASP A 1 86 ? -19.629 -2.731 25.737 1.00 51.09 86 ASP A CA 1
ATOM 730 C C . ASP A 1 86 ? -20.172 -1.973 26.972 1.00 51.09 86 ASP A C 1
ATOM 732 O O . ASP A 1 86 ? -19.513 -1.829 28.002 1.00 51.09 86 ASP A O 1
ATOM 736 N N . GLU A 1 87 ? -21.396 -1.450 26.868 1.00 50.44 87 GLU A N 1
ATOM 737 C CA . GLU A 1 87 ? -22.282 -1.300 28.022 1.00 50.44 87 GLU A CA 1
ATOM 738 C C . GLU A 1 87 ? -23.449 -2.282 27.842 1.00 50.44 87 GLU A C 1
ATOM 740 O O . GLU A 1 87 ? -24.065 -2.320 26.780 1.00 50.44 87 GLU A O 1
ATOM 745 N N . GLU A 1 88 ? -23.740 -3.018 28.924 1.00 43.88 88 GLU A N 1
ATOM 746 C CA . GLU A 1 88 ? -24.822 -4.005 29.139 1.00 43.88 88 GLU A CA 1
ATOM 747 C C . GLU A 1 88 ? -24.464 -5.462 28.741 1.00 43.88 88 GLU A C 1
ATOM 749 O O . GLU A 1 88 ? -24.291 -5.783 27.573 1.00 43.88 88 GLU A O 1
ATOM 754 N N . GLU A 1 89 ? -24.354 -6.454 29.638 1.00 42.22 89 GLU A N 1
ATOM 755 C CA . GLU A 1 89 ? -24.677 -6.602 31.071 1.00 42.22 89 GLU A CA 1
ATOM 756 C C . GLU A 1 89 ? -23.945 -7.846 31.636 1.00 42.22 89 GLU A C 1
ATOM 758 O O . GLU A 1 89 ? -23.839 -8.861 30.901 1.00 42.22 89 GLU A O 1
#

Mean predicted aligned error: 6.87 Å